Protein AF-A0A965DZ57-F1 (afdb_monomer_lite)

Foldseek 3Di:
DVVVVVVVVVVVVVVPPDPVVVVVVVVLCVVQNAAAADLVPDPDDDWDFPDKDWQDADPVRDGDIDTGTNYDSDADPVRD

Structure (mmCIF, N/CA/C/O backbone):
data_AF-A0A965DZ57-F1
#
_entry.id   AF-A0A965DZ57-F1
#
loop_
_atom_site.group_PDB
_atom_site.id
_atom_site.type_symbol
_atom_site.label_atom_id
_atom_site.label_alt_id
_atom_site.label_comp_id
_atom_site.label_asym_id
_atom_site.label_entity_id
_atom_site.label_seq_id
_atom_site.pdbx_PDB_ins_code
_atom_site.Cartn_x
_atom_site.Cartn_y
_atom_site.Cartn_z
_atom_site.occupancy
_atom_site.B_iso_or_equiv
_atom_site.auth_seq_id
_atom_site.auth_comp_id
_atom_site.auth_asym_id
_atom_site.auth_atom_id
_atom_site.pdbx_PDB_model_num
ATOM 1 N N . MET A 1 1 ? 35.257 2.269 5.497 1.00 59.19 1 MET A N 1
ATOM 2 C CA . MET A 1 1 ? 34.394 3.407 5.103 1.00 59.19 1 MET A CA 1
ATOM 3 C C . MET A 1 1 ? 33.783 3.241 3.705 1.00 59.19 1 MET A C 1
ATOM 5 O O . MET A 1 1 ? 32.568 3.136 3.629 1.00 59.19 1 MET A O 1
ATOM 9 N N . ASN A 1 2 ? 34.552 3.136 2.608 1.00 56.62 2 ASN A N 1
ATOM 10 C CA . ASN A 1 2 ? 33.965 3.037 1.251 1.00 56.62 2 ASN A CA 1
ATOM 11 C C . ASN A 1 2 ? 33.140 1.761 1.003 1.00 56.62 2 ASN A C 1
ATOM 13 O O . ASN A 1 2 ? 32.077 1.837 0.401 1.00 56.62 2 ASN A O 1
ATOM 17 N N . GLN A 1 3 ? 33.561 0.611 1.538 1.00 54.09 3 GLN A N 1
ATOM 18 C CA . GLN A 1 3 ? 32.831 -0.653 1.355 1.00 54.09 3 GLN A CA 1
ATOM 19 C C . GLN A 1 3 ? 31.456 -0.672 2.050 1.00 54.09 3 GLN A C 1
ATOM 21 O O . GLN A 1 3 ? 30.512 -1.239 1.515 1.00 54.09 3 GLN A O 1
ATOM 26 N N . GLN A 1 4 ? 31.308 -0.018 3.209 1.00 57.72 4 GLN A N 1
ATOM 27 C CA . GLN A 1 4 ? 30.001 0.144 3.866 1.00 57.72 4 GLN A CA 1
ATOM 28 C C . GLN A 1 4 ? 29.083 1.084 3.076 1.00 57.72 4 GLN A C 1
ATOM 30 O O . GLN A 1 4 ? 27.890 0.824 2.966 1.00 57.72 4 GLN A O 1
ATOM 35 N N . ARG A 1 5 ? 29.642 2.148 2.486 1.00 59.09 5 ARG A N 1
ATOM 36 C CA . ARG A 1 5 ? 28.891 3.113 1.673 1.00 59.09 5 ARG A CA 1
ATOM 37 C C . ARG A 1 5 ? 28.390 2.500 0.363 1.00 59.09 5 ARG A C 1
ATOM 39 O O . ARG A 1 5 ? 27.254 2.751 -0.023 1.00 59.09 5 ARG A O 1
ATOM 46 N N . GLU A 1 6 ? 29.207 1.668 -0.276 1.00 54.19 6 GLU A N 1
ATOM 47 C CA . GLU A 1 6 ? 28.818 0.918 -1.475 1.00 54.19 6 GLU A CA 1
ATOM 48 C C . GLU A 1 6 ? 27.798 -0.184 -1.154 1.00 54.19 6 GLU A C 1
ATOM 50 O O . GLU A 1 6 ? 26.816 -0.322 -1.876 1.00 54.19 6 GLU A O 1
ATOM 55 N N . ARG A 1 7 ? 27.933 -0.894 -0.022 1.00 55.34 7 ARG A N 1
ATOM 56 C CA . ARG A 1 7 ? 26.899 -1.836 0.451 1.00 55.34 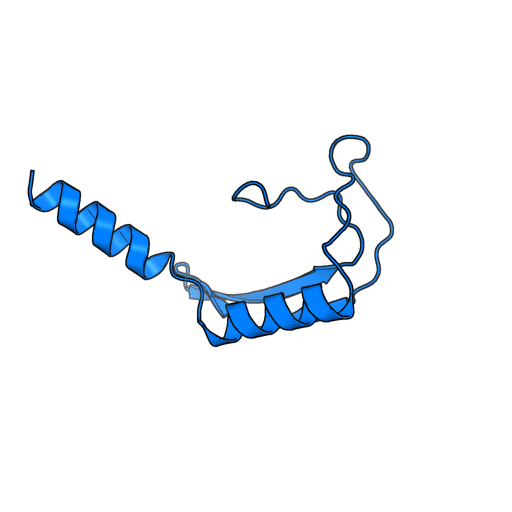7 ARG A CA 1
ATOM 57 C C . ARG A 1 7 ? 25.564 -1.141 0.729 1.00 55.34 7 ARG A C 1
ATOM 59 O O . ARG A 1 7 ? 24.537 -1.635 0.290 1.00 55.34 7 ARG A O 1
ATOM 66 N N . ALA A 1 8 ? 25.573 0.023 1.379 1.00 48.81 8 ALA A N 1
ATOM 67 C CA . ALA A 1 8 ? 24.358 0.801 1.632 1.00 48.81 8 ALA A CA 1
ATOM 68 C C . ALA A 1 8 ? 23.713 1.345 0.341 1.00 48.81 8 ALA A C 1
ATOM 70 O O . ALA A 1 8 ? 22.491 1.417 0.240 1.00 48.81 8 ALA A O 1
ATOM 71 N N . LYS A 1 9 ? 24.518 1.709 -0.668 1.00 43.97 9 LYS A N 1
ATOM 72 C CA . LYS A 1 9 ? 24.017 2.109 -1.993 1.00 43.97 9 LYS A CA 1
ATOM 73 C C . LYS A 1 9 ? 23.457 0.938 -2.800 1.00 43.97 9 LYS A C 1
ATOM 75 O O . LYS A 1 9 ? 22.458 1.125 -3.483 1.00 43.97 9 LYS A O 1
ATOM 80 N N . ASN A 1 10 ? 24.086 -0.234 -2.735 1.00 40.88 10 ASN A N 1
ATOM 81 C CA . ASN A 1 10 ? 23.613 -1.424 -3.441 1.00 40.88 10 ASN A CA 1
ATOM 82 C C . ASN A 1 10 ? 22.365 -2.021 -2.778 1.00 40.88 10 ASN A C 1
ATOM 84 O O . ASN A 1 10 ? 21.451 -2.400 -3.495 1.00 40.88 10 ASN A O 1
ATOM 88 N N . ALA A 1 11 ? 22.264 -1.980 -1.445 1.00 40.91 11 ALA A N 1
ATOM 89 C CA . ALA A 1 11 ? 21.031 -2.315 -0.730 1.00 40.91 11 ALA A CA 1
ATOM 90 C C . ALA A 1 11 ? 19.866 -1.410 -1.166 1.00 40.91 11 ALA A C 1
ATOM 92 O O . ALA A 1 11 ? 18.787 -1.896 -1.466 1.00 40.91 11 ALA A O 1
ATOM 93 N N . ARG A 1 12 ? 20.112 -0.101 -1.327 1.00 43.50 12 ARG A N 1
ATOM 94 C CA . ARG A 1 12 ? 19.104 0.832 -1.855 1.00 43.50 12 ARG A CA 1
ATOM 95 C C . ARG A 1 12 ? 18.722 0.599 -3.312 1.00 43.50 12 ARG A C 1
ATOM 97 O O . ARG A 1 12 ? 17.644 1.021 -3.687 1.00 43.50 12 ARG A O 1
ATOM 104 N N . LYS A 1 13 ? 19.584 0.007 -4.146 1.00 40.50 13 LYS A N 1
ATOM 105 C CA . LYS A 1 13 ? 19.266 -0.262 -5.561 1.00 40.50 13 LYS A CA 1
ATOM 106 C C . LYS A 1 13 ? 18.312 -1.443 -5.736 1.00 40.50 13 LYS A C 1
ATOM 108 O O . LYS A 1 13 ? 17.527 -1.402 -6.673 1.00 40.50 13 LYS A O 1
ATOM 113 N N . ASN A 1 14 ? 18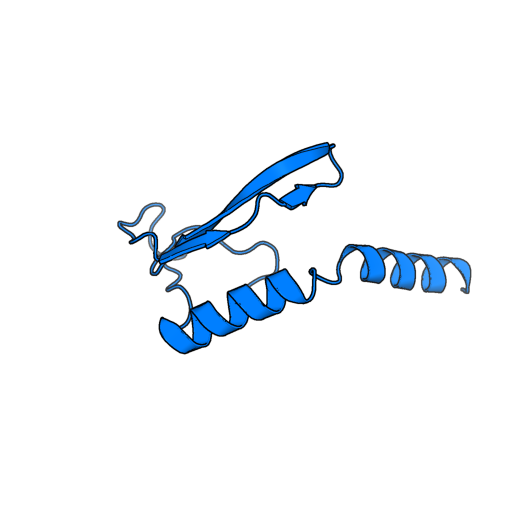.370 -2.430 -4.843 1.00 44.09 14 ASN A N 1
ATOM 114 C CA . ASN A 1 14 ? 17.408 -3.537 -4.806 1.00 44.09 14 ASN A CA 1
ATOM 115 C C . ASN A 1 14 ? 16.073 -3.131 -4.153 1.00 44.09 14 ASN A C 1
ATOM 117 O O . ASN A 1 14 ? 15.071 -3.798 -4.359 1.00 44.09 14 ASN A O 1
ATOM 121 N N . ASP A 1 15 ? 16.067 -2.016 -3.416 1.00 51.38 15 ASP A N 1
ATOM 122 C CA . ASP A 1 15 ? 14.916 -1.472 -2.681 1.00 51.38 15 ASP A CA 1
ATOM 123 C C . ASP A 1 15 ? 14.218 -0.305 -3.422 1.00 51.38 15 ASP A C 1
ATOM 125 O O . ASP A 1 15 ? 13.247 0.278 -2.940 1.00 51.38 15 ASP A O 1
ATOM 129 N N . VAL A 1 16 ? 14.702 0.087 -4.614 1.00 54.59 16 VAL A N 1
ATOM 130 C CA . VAL A 1 16 ? 13.954 1.028 -5.464 1.00 54.59 16 VAL A CA 1
ATOM 131 C C . VAL A 1 16 ? 12.853 0.240 -6.158 1.00 54.59 16 VAL A C 1
ATOM 133 O O . VAL A 1 16 ? 13.107 -0.426 -7.160 1.00 54.59 16 VAL A O 1
ATOM 136 N N . ALA A 1 17 ? 11.634 0.328 -5.627 1.00 65.44 17 ALA A N 1
ATOM 137 C CA . ALA A 1 17 ? 10.446 -0.227 -6.264 1.00 65.44 17 ALA A CA 1
ATOM 138 C C . ALA A 1 17 ? 10.382 0.167 -7.753 1.00 65.44 17 ALA A C 1
ATOM 140 O O . ALA A 1 17 ? 10.634 1.322 -8.112 1.00 65.44 17 ALA A O 1
ATOM 141 N N . ASP A 1 18 ? 10.046 -0.805 -8.608 1.00 81.12 18 ASP A N 1
ATOM 142 C CA . ASP A 1 18 ? 9.896 -0.619 -10.053 1.00 81.12 18 ASP A CA 1
ATOM 143 C C . ASP A 1 18 ? 9.048 0.643 -10.347 1.00 81.12 18 ASP A C 1
ATOM 145 O O . ASP A 1 18 ? 7.938 0.765 -9.815 1.00 81.12 18 ASP A O 1
ATOM 149 N N . PRO A 1 19 ? 9.521 1.596 -11.179 1.00 86.12 19 PRO A N 1
ATOM 150 C CA . PRO A 1 19 ? 8.789 2.831 -11.464 1.00 86.12 19 PRO A CA 1
ATOM 151 C C . PRO A 1 19 ? 7.357 2.618 -11.975 1.00 86.12 19 PRO A C 1
ATOM 153 O O . PRO A 1 19 ? 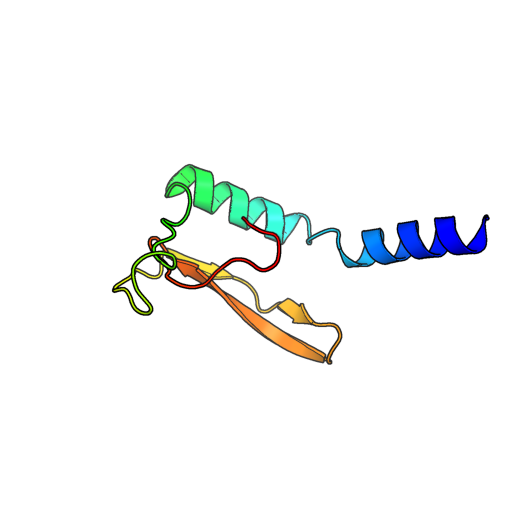6.478 3.427 -11.673 1.00 86.12 19 PRO A O 1
ATOM 156 N N . GLN A 1 20 ? 7.102 1.548 -12.733 1.00 85.94 20 GLN A N 1
ATOM 157 C CA . GLN A 1 20 ? 5.763 1.189 -13.206 1.00 85.94 20 GLN A CA 1
ATOM 158 C C . GLN A 1 20 ? 4.888 0.701 -12.054 1.00 85.94 20 GLN A C 1
ATOM 160 O O . GLN A 1 20 ? 3.730 1.108 -11.949 1.00 85.94 20 GLN A O 1
ATOM 165 N N . ARG A 1 21 ? 5.451 -0.110 -11.153 1.00 88.06 21 ARG A N 1
ATOM 166 C CA . ARG A 1 21 ? 4.766 -0.568 -9.939 1.00 88.06 21 ARG A CA 1
ATOM 167 C C . ARG A 1 21 ? 4.410 0.612 -9.035 1.00 88.06 21 ARG A C 1
ATOM 169 O O . ARG A 1 21 ? 3.261 0.729 -8.617 1.00 88.06 21 ARG A O 1
ATOM 176 N N . VAL A 1 22 ? 5.339 1.548 -8.819 1.00 89.69 22 VAL A N 1
ATOM 177 C CA . VAL A 1 22 ? 5.091 2.793 -8.063 1.00 89.69 22 VAL A CA 1
ATOM 178 C C . VAL A 1 22 ? 3.993 3.636 -8.714 1.00 89.69 22 VAL A C 1
ATOM 180 O O . VAL A 1 22 ? 3.108 4.137 -8.021 1.00 89.69 22 VAL A O 1
ATOM 183 N N . ALA A 1 23 ? 4.019 3.787 -10.041 1.00 92.25 23 ALA A N 1
ATOM 184 C CA . ALA A 1 23 ? 2.987 4.523 -10.765 1.00 92.25 23 ALA A CA 1
ATOM 185 C C . ALA A 1 23 ? 1.603 3.870 -10.6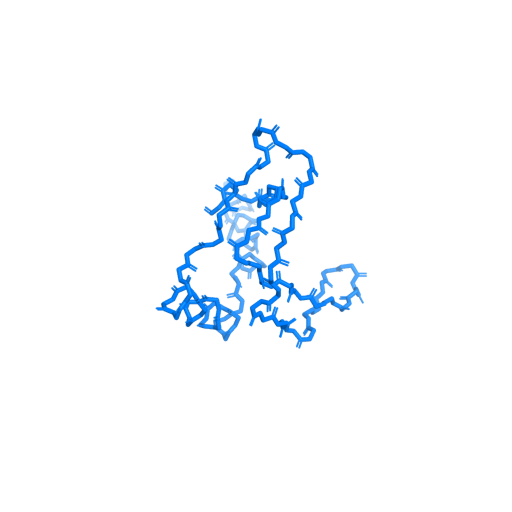17 1.00 92.25 23 ALA A C 1
ATOM 187 O O . ALA A 1 23 ? 0.631 4.580 -10.366 1.00 92.25 23 ALA A O 1
ATOM 188 N N . ALA A 1 24 ? 1.520 2.538 -10.697 1.00 92.88 24 ALA A N 1
ATOM 189 C CA . ALA A 1 24 ? 0.276 1.798 -10.494 1.00 92.88 24 ALA A CA 1
ATOM 190 C C . ALA A 1 24 ? -0.292 2.015 -9.082 1.00 92.88 24 ALA A C 1
ATOM 192 O O . ALA A 1 24 ? -1.462 2.367 -8.943 1.00 92.88 24 ALA A O 1
ATOM 193 N N . TYR A 1 25 ? 0.542 1.899 -8.042 1.00 92.06 25 TYR A N 1
ATOM 194 C CA . TYR A 1 25 ? 0.130 2.190 -6.665 1.00 92.06 25 TYR A CA 1
ATOM 195 C C . TYR A 1 25 ? -0.354 3.626 -6.490 1.00 92.06 25 TYR A C 1
ATOM 197 O O . TYR A 1 25 ? -1.391 3.855 -5.869 1.00 92.06 25 TYR A O 1
ATOM 205 N N . LYS A 1 26 ? 0.356 4.598 -7.070 1.00 94.25 26 LYS A N 1
ATOM 206 C CA . LYS A 1 26 ? -0.055 6.001 -7.011 1.00 94.25 26 LYS A CA 1
ATOM 207 C C . LYS A 1 26 ? -1.421 6.218 -7.663 1.00 94.25 26 LYS A C 1
ATOM 209 O O . LYS A 1 26 ? -2.270 6.865 -7.064 1.00 94.25 26 LYS A O 1
ATOM 214 N N . SER A 1 27 ? -1.660 5.642 -8.841 1.00 96.12 27 SER A N 1
ATOM 215 C CA . SER A 1 27 ? -2.967 5.725 -9.503 1.00 96.12 27 SER A CA 1
ATOM 216 C C . SER A 1 27 ? -4.090 5.105 -8.670 1.00 96.12 27 SER A C 1
ATOM 218 O O . SER A 1 27 ? -5.185 5.661 -8.632 1.00 96.12 27 SER A O 1
ATOM 220 N N . LEU A 1 28 ? -3.826 3.998 -7.970 1.00 95.81 28 LEU A N 1
ATOM 221 C CA . LEU A 1 28 ? -4.807 3.376 -7.076 1.00 95.81 28 LEU A CA 1
ATOM 222 C C . LEU A 1 28 ? -5.133 4.267 -5.876 1.00 95.81 28 LEU A C 1
ATOM 224 O O . LEU A 1 28 ? -6.308 4.436 -5.560 1.00 95.81 28 LEU A O 1
ATOM 228 N N . VAL A 1 29 ? -4.124 4.884 -5.257 1.00 95.12 29 VAL A N 1
ATOM 229 C CA . VAL A 1 29 ? -4.325 5.845 -4.161 1.00 95.12 29 VAL A CA 1
ATOM 230 C C . VAL A 1 29 ? -5.105 7.067 -4.641 1.00 95.12 29 VAL A C 1
ATOM 232 O O . VAL A 1 29 ? -6.043 7.493 -3.972 1.00 95.12 29 VAL A O 1
ATOM 235 N N . ASP A 1 30 ? -4.768 7.610 -5.811 1.00 96.56 30 ASP A N 1
ATOM 236 C CA . ASP A 1 30 ? -5.465 8.768 -6.379 1.00 96.56 30 ASP A CA 1
ATOM 237 C C . ASP A 1 30 ? -6.942 8.447 -6.692 1.00 96.56 30 ASP A C 1
ATOM 239 O O . ASP A 1 30 ? -7.810 9.311 -6.559 1.00 96.56 30 ASP A O 1
ATOM 243 N N . GLN A 1 31 ? -7.249 7.205 -7.086 1.00 97.12 31 GLN A N 1
ATOM 244 C CA . GLN A 1 31 ? -8.602 6.770 -7.447 1.00 97.12 31 GLN A CA 1
ATOM 245 C C . GLN A 1 31 ? -9.454 6.332 -6.247 1.00 97.12 31 GLN A C 1
ATOM 247 O O . GLN A 1 31 ? -10.663 6.576 -6.231 1.00 97.12 31 GLN A O 1
ATOM 252 N N . HIS A 1 32 ? -8.856 5.644 -5.276 1.00 96.06 32 HIS A N 1
ATOM 253 C CA . HIS A 1 32 ? -9.574 4.949 -4.204 1.00 96.06 32 HIS A CA 1
ATOM 254 C C . HIS A 1 32 ? -9.253 5.466 -2.799 1.00 96.06 32 HIS A C 1
ATOM 256 O O . HIS A 1 32 ? -9.952 5.110 -1.852 1.00 96.06 32 HIS A O 1
ATOM 262 N N . GLY A 1 33 ? -8.243 6.324 -2.655 1.00 94.56 33 GLY A N 1
ATOM 263 C CA . GLY A 1 33 ? -7.655 6.667 -1.366 1.00 94.56 33 GLY A CA 1
ATOM 264 C C . GLY A 1 33 ? -6.694 5.587 -0.863 1.00 94.56 33 GLY A C 1
ATOM 265 O O . GLY A 1 33 ? -6.473 4.565 -1.510 1.00 94.56 33 GLY A O 1
ATOM 266 N N . ALA A 1 34 ? -6.096 5.833 0.303 1.00 92.50 34 ALA A N 1
ATOM 267 C CA . ALA A 1 34 ? -5.236 4.858 0.966 1.00 92.50 34 ALA A CA 1
ATOM 268 C C . ALA A 1 34 ? -6.061 3.729 1.611 1.00 92.50 34 ALA A C 1
ATOM 270 O O . ALA A 1 34 ? -7.172 3.963 2.090 1.00 92.50 34 ALA A O 1
ATOM 271 N N . THR A 1 35 ? -5.489 2.523 1.684 1.00 95.25 35 THR A N 1
ATOM 272 C CA . THR A 1 35 ? -6.061 1.402 2.444 1.00 95.25 35 THR A CA 1
ATOM 273 C C . THR A 1 35 ? -6.278 1.791 3.908 1.00 95.25 35 THR A C 1
ATOM 275 O O . THR A 1 35 ? -5.378 2.303 4.574 1.00 95.25 35 THR A O 1
ATOM 278 N N . THR A 1 36 ? -7.461 1.498 4.439 1.00 96.00 36 THR A N 1
ATOM 279 C CA . THR A 1 36 ? -7.778 1.687 5.856 1.00 96.00 36 THR A CA 1
ATOM 280 C C . THR A 1 36 ? -7.179 0.545 6.671 1.00 96.00 36 THR A C 1
ATOM 282 O O . THR A 1 36 ? -7.613 -0.605 6.570 1.00 96.00 36 THR A O 1
ATOM 285 N N . PHE A 1 37 ? -6.186 0.857 7.500 1.00 95.12 37 PHE A N 1
ATOM 286 C CA . PHE A 1 37 ? -5.583 -0.117 8.403 1.00 95.12 37 PHE A CA 1
ATOM 287 C C . PHE A 1 37 ? -6.416 -0.285 9.682 1.00 95.12 37 PHE A C 1
ATOM 289 O O . PHE A 1 37 ? -6.686 0.691 10.380 1.00 95.12 37 PHE A O 1
ATOM 296 N N . VAL A 1 38 ? -6.790 -1.527 10.010 1.00 96.69 38 VAL A N 1
ATOM 297 C CA . VAL A 1 38 ? -7.592 -1.873 11.209 1.00 96.69 38 VAL A CA 1
ATOM 298 C C . VAL A 1 38 ? -6.895 -2.864 12.152 1.00 96.69 38 VAL A C 1
ATOM 300 O O . VAL A 1 38 ? -7.474 -3.283 13.156 1.00 96.69 38 VAL A O 1
ATOM 303 N N . GLY A 1 39 ? -5.637 -3.215 11.863 1.00 95.69 39 GLY A N 1
ATOM 304 C CA . GLY A 1 39 ? -4.889 -4.267 12.563 1.00 95.69 39 GLY A CA 1
ATOM 305 C C . GLY A 1 39 ? -4.503 -3.956 14.013 1.00 95.69 39 GLY A C 1
ATOM 306 O O . GLY A 1 39 ? -4.036 -4.844 14.719 1.00 95.69 39 GLY A O 1
ATOM 307 N N . TYR A 1 40 ? -4.700 -2.718 14.486 1.00 94.38 40 TYR A N 1
ATOM 308 C CA . TYR A 1 40 ? -4.553 -2.394 15.912 1.00 94.38 40 TYR A CA 1
ATOM 309 C C . TYR A 1 40 ? -5.725 -2.897 16.762 1.00 94.38 40 TYR A C 1
ATOM 311 O O . TYR A 1 40 ? -5.546 -3.160 17.948 1.00 94.38 40 TYR A O 1
ATOM 319 N N . GLU A 1 41 ? -6.917 -3.011 16.173 1.00 95.19 41 GLU A N 1
ATOM 320 C CA . GLU A 1 41 ? -8.147 -3.368 16.889 1.00 95.19 41 GLU A CA 1
ATOM 321 C C . GLU A 1 41 ? -8.624 -4.786 16.572 1.00 95.19 41 GLU A C 1
ATOM 323 O O . GLU A 1 41 ? -9.266 -5.419 17.411 1.00 95.19 41 GLU A O 1
ATOM 328 N N . ARG A 1 42 ? -8.369 -5.271 15.350 1.00 95.50 42 ARG A N 1
ATOM 329 C CA . ARG A 1 42 ? -8.946 -6.512 14.819 1.00 95.50 42 ARG A CA 1
ATOM 330 C C . ARG A 1 42 ? -7.890 -7.323 14.080 1.00 95.50 42 ARG A C 1
ATOM 332 O O . ARG A 1 42 ? -7.086 -6.767 13.342 1.00 95.50 42 ARG A O 1
ATOM 339 N N . ASP A 1 43 ? -7.947 -8.641 14.225 1.00 96.31 43 ASP A N 1
ATOM 340 C CA . ASP A 1 43 ? -7.114 -9.595 13.477 1.00 96.31 43 ASP A CA 1
ATOM 341 C C . ASP A 1 43 ? -7.693 -9.950 12.095 1.00 96.31 43 ASP A C 1
ATOM 343 O O . ASP A 1 43 ? -7.029 -10.569 11.266 1.00 96.31 43 ASP A O 1
ATOM 347 N N . SER A 1 44 ? -8.936 -9.544 11.843 1.00 95.94 44 SER A N 1
ATOM 348 C CA . SER A 1 44 ? -9.711 -9.881 10.658 1.00 95.94 44 SER A CA 1
ATOM 349 C C . SER A 1 44 ? -10.623 -8.722 10.253 1.00 95.94 44 SER A C 1
ATOM 351 O O . SER A 1 44 ? -11.091 -7.937 11.084 1.00 95.94 44 SER A O 1
ATOM 353 N N . ALA A 1 45 ? -10.859 -8.592 8.948 1.00 96.25 45 ALA A N 1
ATOM 354 C CA . ALA A 1 45 ? -11.749 -7.587 8.383 1.00 96.25 45 ALA A CA 1
ATOM 355 C C . ALA A 1 45 ? -12.343 -8.072 7.057 1.00 96.25 45 ALA A C 1
ATOM 357 O O . ALA A 1 45 ? -11.675 -8.769 6.291 1.00 96.25 45 ALA A O 1
ATOM 358 N N . GLU A 1 46 ? -13.579 -7.665 6.775 1.00 96.88 46 GLU A N 1
ATOM 359 C CA . GLU A 1 46 ? -14.109 -7.703 5.414 1.00 96.88 46 GLU A CA 1
ATOM 360 C C . GLU A 1 46 ? -13.536 -6.518 4.632 1.00 96.88 46 GLU A C 1
ATOM 362 O O . GLU A 1 46 ? -13.588 -5.378 5.095 1.00 96.88 46 GLU A O 1
ATOM 367 N N . GLY A 1 47 ? -12.984 -6.801 3.454 1.00 95.62 47 GLY A N 1
ATOM 368 C CA . GLY A 1 47 ? -12.416 -5.806 2.553 1.00 95.62 47 GLY A CA 1
ATOM 369 C C . GLY A 1 47 ? -12.725 -6.151 1.101 1.00 95.62 47 GLY A C 1
ATOM 370 O O . GLY A 1 47 ? -12.942 -7.313 0.742 1.00 95.62 47 GLY A O 1
ATOM 371 N N . LYS A 1 48 ? -12.756 -5.132 0.252 1.00 97.75 48 LYS A N 1
ATOM 372 C CA . LYS A 1 48 ? -12.939 -5.250 -1.188 1.00 97.75 48 LYS A CA 1
ATOM 373 C C . LYS A 1 48 ? -11.586 -5.268 -1.889 1.00 97.75 48 LYS A C 1
ATOM 375 O O . LYS A 1 48 ? -10.746 -4.397 -1.675 1.00 97.75 48 LYS A O 1
ATOM 380 N N . VAL A 1 49 ? -11.422 -6.211 -2.816 1.00 97.69 49 VAL A N 1
ATOM 381 C CA . VAL A 1 49 ? -10.305 -6.194 -3.767 1.00 97.69 49 VAL A CA 1
ATOM 382 C C . VAL A 1 49 ? -10.515 -5.060 -4.765 1.00 97.69 49 VAL A C 1
ATOM 384 O O . VAL A 1 49 ? -11.472 -5.069 -5.541 1.00 97.69 49 VAL A O 1
ATOM 387 N N . LEU A 1 50 ? -9.622 -4.075 -4.725 1.00 97.31 50 LEU A N 1
ATOM 388 C CA . LEU A 1 50 ? -9.618 -2.929 -5.630 1.00 97.31 50 LEU A CA 1
ATOM 389 C C . LEU A 1 50 ? -8.732 -3.185 -6.851 1.00 97.31 50 LEU A C 1
ATOM 391 O O . LEU A 1 50 ? -9.084 -2.772 -7.953 1.00 97.31 50 LEU A O 1
ATOM 395 N N . ALA A 1 51 ? -7.614 -3.893 -6.669 1.00 97.06 51 ALA A N 1
ATOM 396 C CA . ALA A 1 51 ? -6.725 -4.274 -7.759 1.00 97.06 51 ALA A CA 1
ATOM 397 C C . ALA A 1 51 ? -5.902 -5.525 -7.439 1.00 97.06 51 ALA A C 1
ATOM 399 O O . ALA A 1 51 ? -5.674 -5.869 -6.278 1.00 97.06 51 ALA A O 1
ATOM 400 N N . VAL A 1 52 ? -5.424 -6.161 -8.507 1.00 96.12 52 VAL A N 1
ATOM 401 C CA . VAL A 1 52 ? -4.428 -7.232 -8.483 1.00 96.12 52 VAL A CA 1
ATOM 402 C C . VAL A 1 52 ? -3.274 -6.781 -9.374 1.00 96.12 52 VAL A C 1
ATOM 404 O O . VAL A 1 52 ? -3.486 -6.498 -10.552 1.00 96.12 52 VAL A O 1
ATOM 407 N N . LEU A 1 53 ? -2.080 -6.661 -8.804 1.00 93.00 53 LEU A N 1
ATOM 408 C CA . LEU A 1 53 ? -0.866 -6.193 -9.468 1.00 93.00 53 LEU A CA 1
ATOM 409 C C . LEU A 1 53 ? 0.129 -7.345 -9.644 1.00 93.00 53 LEU A C 1
ATOM 411 O O . LEU A 1 53 ? 0.110 -8.318 -8.889 1.00 93.00 53 LEU A O 1
ATOM 415 N N . GLY A 1 54 ? 1.024 -7.199 -10.620 1.00 91.38 54 GLY A N 1
ATOM 416 C CA . GLY A 1 54 ? 2.061 -8.182 -10.917 1.00 91.38 54 GLY A CA 1
ATOM 417 C C . GLY A 1 54 ? 1.651 -9.186 -12.005 1.00 91.38 54 GLY A C 1
ATOM 418 O O . GLY A 1 54 ? 0.812 -8.859 -12.851 1.00 91.38 54 GLY A O 1
ATOM 419 N N . PRO A 1 55 ? 2.251 -10.390 -12.015 1.00 92.38 55 PRO A N 1
ATOM 420 C CA . PRO A 1 55 ? 3.150 -10.910 -10.985 1.00 92.38 55 PRO A CA 1
ATOM 421 C C . PRO A 1 55 ? 4.495 -10.165 -10.923 1.00 92.38 55 PRO A C 1
ATOM 423 O O . PRO A 1 55 ? 4.948 -9.602 -11.919 1.00 92.38 55 PRO A O 1
ATOM 426 N N . PHE A 1 56 ? 5.112 -10.150 -9.744 1.00 87.00 56 PHE A N 1
ATOM 427 C CA . PHE A 1 56 ? 6.420 -9.553 -9.490 1.00 87.00 56 PHE A CA 1
ATOM 428 C C . PHE A 1 56 ? 7.400 -10.611 -8.995 1.00 87.00 56 PHE A C 1
ATOM 430 O O . PHE A 1 56 ? 7.121 -11.330 -8.029 1.00 87.00 56 PHE A O 1
ATOM 437 N N . ASP A 1 57 ? 8.558 -10.669 -9.642 1.00 87.12 57 ASP A N 1
ATOM 438 C CA . ASP A 1 57 ? 9.626 -11.586 -9.268 1.00 87.12 57 ASP A CA 1
ATOM 439 C C . ASP A 1 57 ? 10.315 -11.118 -7.980 1.00 87.12 57 ASP A C 1
ATOM 441 O O . ASP A 1 57 ? 10.611 -9.934 -7.805 1.00 87.12 57 ASP A O 1
ATOM 445 N N . HIS A 1 58 ? 10.557 -12.059 -7.073 1.00 81.31 58 HIS A N 1
ATOM 446 C CA . HIS A 1 58 ? 11.229 -11.855 -5.793 1.00 81.31 58 HIS A CA 1
ATOM 447 C C . HIS A 1 58 ? 12.637 -12.465 -5.804 1.00 81.31 58 HIS A C 1
ATOM 449 O O . HIS A 1 58 ? 12.960 -13.331 -6.621 1.00 81.31 58 HIS A O 1
ATOM 455 N N . GLU A 1 59 ? 13.496 -12.024 -4.877 1.00 82.12 59 GLU A N 1
ATOM 456 C CA . GLU A 1 59 ? 14.889 -12.499 -4.783 1.00 82.12 59 GLU A CA 1
ATOM 457 C C . GLU A 1 59 ? 14.996 -14.012 -4.508 1.00 82.12 59 GLU A C 1
ATOM 459 O O . GLU A 1 59 ? 16.000 -14.635 -4.853 1.00 82.12 59 GLU A O 1
ATOM 464 N N . ASP A 1 60 ? 13.957 -14.618 -3.928 1.00 86.12 60 ASP A N 1
ATOM 465 C CA . ASP A 1 60 ? 13.866 -16.061 -3.676 1.00 86.12 60 ASP A CA 1
ATOM 466 C C . ASP A 1 60 ? 13.452 -16.883 -4.915 1.00 86.12 60 ASP A C 1
ATOM 468 O O . ASP A 1 60 ? 13.338 -18.108 -4.840 1.00 86.12 60 ASP A O 1
ATOM 472 N N . GLY A 1 61 ? 13.255 -16.226 -6.063 1.00 89.00 61 GLY A N 1
ATOM 473 C CA . GLY A 1 61 ? 12.826 -16.840 -7.317 1.00 89.00 61 GLY A CA 1
ATOM 474 C C . GLY A 1 61 ? 11.322 -17.099 -7.403 1.00 89.00 61 GLY A C 1
ATOM 475 O O . GLY A 1 61 ? 10.870 -17.699 -8.381 1.00 89.00 61 GLY A O 1
ATOM 476 N N . SER A 1 62 ? 10.539 -16.670 -6.409 1.00 89.56 62 SER A N 1
ATOM 477 C CA . SER A 1 62 ? 9.081 -16.690 -6.491 1.00 89.56 62 SER A CA 1
ATOM 478 C C . SER A 1 62 ? 8.557 -15.539 -7.354 1.00 89.56 62 SER A C 1
ATOM 480 O O . SER A 1 62 ? 9.210 -14.511 -7.523 1.00 89.56 62 SER A O 1
ATOM 482 N N . SER A 1 63 ? 7.364 -15.722 -7.920 1.00 91.62 63 SER A N 1
ATOM 483 C CA . SER A 1 63 ? 6.652 -14.692 -8.677 1.00 91.62 63 SER A CA 1
ATOM 484 C C . SER A 1 63 ? 5.262 -14.551 -8.070 1.00 91.62 63 SER A C 1
ATOM 486 O O . SER A 1 63 ? 4.475 -15.504 -8.077 1.00 91.62 63 SER A O 1
ATOM 488 N N . VAL A 1 64 ? 4.982 -13.398 -7.463 1.00 89.62 64 VAL A N 1
ATOM 489 C CA . VAL A 1 64 ? 3.792 -13.199 -6.621 1.00 89.62 64 VAL A CA 1
ATOM 490 C C . VAL A 1 64 ? 2.926 -12.068 -7.145 1.00 89.62 64 VAL A C 1
ATOM 492 O O . VAL A 1 64 ? 3.416 -11.100 -7.720 1.00 89.62 64 VAL A O 1
ATOM 495 N N . HIS A 1 65 ? 1.620 -12.194 -6.937 1.00 94.12 65 HIS A N 1
ATOM 496 C CA . HIS A 1 65 ? 0.690 -11.102 -7.186 1.00 94.12 65 HIS A CA 1
ATOM 497 C C . HIS A 1 65 ? 0.495 -10.301 -5.907 1.00 94.12 65 HIS A C 1
ATOM 499 O O . HIS A 1 65 ? 0.467 -10.858 -4.810 1.00 94.12 65 HIS A O 1
ATOM 505 N N . GLU A 1 66 ? 0.286 -9.005 -6.066 1.00 92.50 66 GLU A N 1
ATOM 506 C CA . GLU A 1 66 ? -0.029 -8.103 -4.966 1.00 92.50 66 GLU 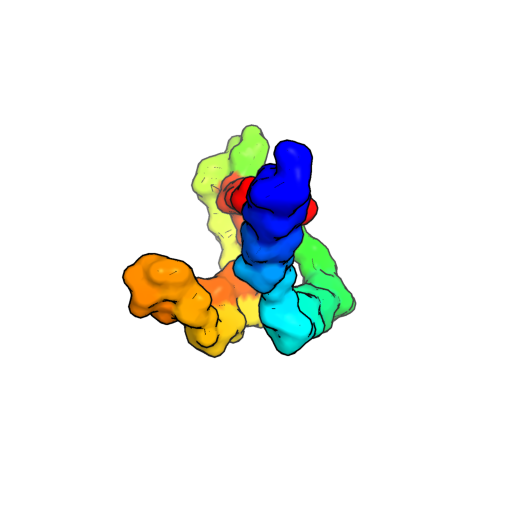A CA 1
ATOM 507 C C . GLU A 1 66 ? -1.488 -7.693 -5.025 1.00 92.50 66 GLU A C 1
ATOM 509 O O . GLU A 1 66 ? -2.011 -7.344 -6.083 1.00 92.50 66 GLU A O 1
ATOM 514 N N . ILE A 1 67 ? -2.152 -7.740 -3.875 1.00 94.88 67 ILE A N 1
ATOM 515 C CA . ILE A 1 67 ? -3.578 -7.456 -3.759 1.00 94.88 67 ILE A CA 1
ATOM 516 C C . ILE A 1 67 ? -3.747 -6.106 -3.072 1.00 94.88 67 ILE A C 1
ATOM 518 O O . ILE A 1 67 ? -3.304 -5.922 -1.940 1.00 94.88 67 ILE A O 1
ATOM 522 N N . TYR A 1 68 ? -4.400 -5.168 -3.755 1.00 95.56 68 TYR A N 1
ATOM 523 C CA . TYR A 1 68 ? -4.744 -3.864 -3.197 1.00 95.56 68 TYR A CA 1
ATOM 524 C C . TYR A 1 68 ? -6.168 -3.898 -2.639 1.00 95.56 68 TYR A C 1
ATOM 526 O O . TYR A 1 68 ? -7.114 -4.220 -3.366 1.00 95.56 68 TYR A O 1
ATOM 534 N N . LEU A 1 69 ? -6.314 -3.571 -1.355 1.00 97.31 69 LEU A N 1
ATOM 535 C CA . LEU A 1 69 ? -7.576 -3.619 -0.613 1.00 97.31 69 LEU A CA 1
ATOM 536 C C . LEU A 1 69 ? -7.979 -2.223 -0.133 1.00 97.31 69 LEU A C 1
ATOM 538 O O . LEU A 1 69 ? -7.124 -1.376 0.123 1.00 97.31 69 LEU A O 1
ATOM 542 N N . ASP A 1 70 ? -9.276 -1.994 0.038 1.00 97.38 70 ASP A N 1
ATOM 543 C CA . ASP A 1 70 ? -9.795 -0.787 0.694 1.00 97.38 70 ASP A CA 1
ATOM 544 C C . ASP A 1 70 ? -9.595 -0.806 2.222 1.00 97.38 70 ASP A C 1
ATOM 546 O O . ASP A 1 70 ? -9.352 0.240 2.821 1.00 97.38 70 ASP A O 1
ATOM 550 N N . VAL A 1 71 ? -9.643 -1.985 2.848 1.00 97.25 71 VAL A N 1
ATOM 551 C CA . VAL A 1 71 ? -9.462 -2.218 4.289 1.00 97.25 71 VAL A CA 1
ATOM 552 C C . VAL A 1 71 ? -8.571 -3.441 4.505 1.00 97.25 71 VAL A C 1
ATOM 554 O O . VAL A 1 71 ? -8.718 -4.451 3.817 1.00 97.25 71 VAL A O 1
ATOM 557 N N . SER A 1 72 ? -7.650 -3.378 5.470 1.00 96.19 72 SER A N 1
ATOM 558 C CA . SER A 1 72 ? -6.762 -4.502 5.792 1.00 96.19 72 SER A CA 1
ATOM 559 C C . SER A 1 72 ? -6.343 -4.527 7.270 1.00 96.19 72 SER A C 1
ATOM 561 O O . SER A 1 72 ? -6.004 -3.476 7.825 1.00 96.19 72 SER A O 1
ATOM 563 N N . PRO A 1 73 ? -6.310 -5.709 7.925 1.00 96.19 73 PRO A N 1
ATOM 564 C CA . PRO A 1 73 ? -5.672 -5.880 9.229 1.00 96.19 73 PRO A CA 1
ATOM 565 C C . PRO A 1 73 ? -4.155 -6.134 9.119 1.00 96.19 73 PRO A C 1
ATOM 567 O O . PRO A 1 73 ? -3.466 -6.169 10.136 1.00 96.19 73 PRO A O 1
ATOM 570 N N . PHE A 1 74 ? -3.611 -6.321 7.910 1.00 93.88 74 PHE A N 1
ATOM 571 C CA . PHE A 1 74 ? -2.199 -6.644 7.699 1.00 93.88 74 PHE A CA 1
ATOM 572 C C . PHE A 1 74 ? -1.325 -5.389 7.743 1.00 93.88 74 PHE A C 1
ATOM 574 O O . PHE A 1 74 ? -1.568 -4.425 7.017 1.00 93.88 74 PHE A O 1
ATOM 581 N N . TYR A 1 75 ? -0.298 -5.409 8.594 1.00 90.12 75 TYR A N 1
ATOM 582 C CA . TYR A 1 75 ? 0.656 -4.311 8.725 1.00 90.12 75 TYR A CA 1
ATOM 583 C C . TYR A 1 75 ? 1.643 -4.316 7.552 1.00 90.12 75 TYR A C 1
ATOM 585 O O . TYR A 1 75 ? 2.228 -5.354 7.241 1.00 90.12 75 TYR A O 1
ATOM 593 N N . ALA A 1 76 ? 1.841 -3.165 6.908 1.00 85.69 76 ALA A N 1
ATOM 594 C CA . ALA A 1 76 ? 2.816 -3.032 5.831 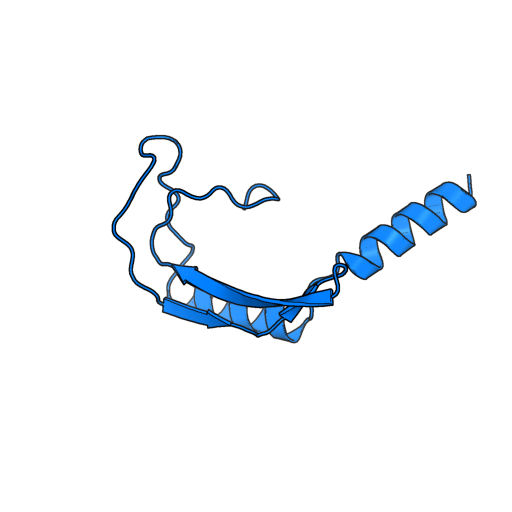1.00 85.69 76 ALA A CA 1
ATOM 595 C C . ALA A 1 76 ? 4.249 -3.104 6.386 1.00 85.69 76 ALA A C 1
ATOM 597 O O . ALA A 1 76 ? 4.565 -2.461 7.386 1.00 85.69 76 ALA A O 1
ATOM 598 N N . GLU A 1 77 ? 5.133 -3.848 5.719 1.00 74.94 77 GLU A N 1
ATOM 599 C CA . GLU A 1 77 ? 6.487 -4.166 6.205 1.00 74.94 77 GLU A CA 1
ATOM 600 C C . GLU A 1 77 ? 7.347 -2.924 6.525 1.00 74.94 77 GLU A C 1
ATOM 602 O O . GLU A 1 77 ? 8.183 -2.964 7.423 1.00 74.94 77 GLU A O 1
ATOM 607 N N . SER A 1 78 ? 7.093 -1.790 5.861 1.00 68.06 78 SER A N 1
ATOM 608 C CA . SER A 1 78 ? 7.807 -0.518 6.083 1.00 68.06 78 SER A CA 1
ATOM 609 C C . SER A 1 78 ? 7.001 0.555 6.830 1.00 68.06 78 SER A C 1
ATOM 611 O O . SER A 1 78 ? 7.390 1.719 6.835 1.00 68.06 78 SER A O 1
ATOM 613 N N . GLY A 1 79 ? 5.903 0.183 7.497 1.00 62.00 79 GLY A N 1
ATOM 614 C CA . GLY A 1 79 ? 5.111 1.111 8.315 1.00 62.00 79 GLY A CA 1
ATOM 615 C C . GLY A 1 79 ? 4.102 1.978 7.555 1.00 62.00 79 GLY A C 1
ATOM 616 O O . GLY A 1 79 ? 3.552 2.897 8.159 1.00 62.00 79 GLY A O 1
ATOM 617 N N . GLY A 1 80 ? 3.825 1.641 6.290 1.00 55.88 80 GLY A N 1
ATOM 618 C CA . GLY A 1 80 ? 2.901 2.373 5.414 1.00 55.88 80 GLY A CA 1
ATOM 619 C C . GLY A 1 80 ? 3.608 3.378 4.522 1.00 55.88 80 GLY A C 1
ATOM 620 O O . GLY A 1 80 ? 4.260 4.295 5.064 1.00 55.88 80 GLY A O 1
#

Sequence (80 aa):
MNQQRERAKNARKNDVADPQRVAAYKSLVDQHGATTFVGYERDSAEGKVLAVLGPFDHEDGSSVHEIYLDVSPFYAESGG

Secondary structure (DSSP, 8-state):
-HHHHHHHHHHHHHSS--HHHHHHHHHHHHHH-S-EE-TTT-S-----EEEEEEEEE-TTS-EEEEEEESEESSPPTT--

pLDDT: mean 82.74, std 18.24, range [40.5, 97.75]

Radius of gyration: 15.79 Å; chains: 1; bounding box: 48×26×30 Å